Protein AF-A0AAE9JDV7-F1 (afdb_monomer_lite)

Radius of gyration: 31.56 Å; chains: 1; bounding box: 88×43×80 Å

Sequence (143 aa):
MEETERRDELYKFAANNYLFQLPNGQGNLDGALIGNATRFVNHSSENPNLSTTYRNMLNGNSHILFIAEMDMKAGTEVTIDYGYPKECEKVMFTYNHEKKAQKYIDEYDEECQEIEKEQRKKNRKRFAQRIKASPPRKTRRVC

InterPro domains:
  IPR001214 SET domain [PF00856] (4-83)
  IPR001214 SET domain [PS50280] (1-83)
  IPR045318 Histone-lysine N-methyltransferase EZH1/2-like [PTHR45747] (2-104)
  IPR046341 SET domain superfamily [G3DSA:2.170.270.10] (1-130)
  IPR046341 SET domain superfamily [SSF82199] (2-85)

Organism: Caenorhabditis briggsae (NCBI:txid6238)

pLDDT: mean 86.01, std 9.34, range [56.28, 97.38]

Foldseek 3Di:
DDVVVVLVVVCVPPLAFQWDDDPPRPHTDGPPPPDDPVSPAEADDPDAQWEWDWDQDPVRDIDIDTHGPDDDDPPDRHHYHPPDDPVVCCVNPVDPPVVVVVVVVVVVVVVVVVVVVVVVVVVVVVVVVVVVPDDPPPDPPDD

Secondary structure (DSSP, 8-state):
--HHHHHHHHHTTSS---EEEPGGG--EEE-SSS--GGGGPEE-SS--SEEEEEEE-TTS-EEEEEEESS---TTPPPEE-----HHHHIIIII--HHHHHHHHHHHHHHHHHHHHHHHHHHHHHHHHHHHHTSPP-------

Structure (mmCIF, N/CA/C/O backbone):
data_AF-A0AAE9JDV7-F1
#
_entry.id   AF-A0AAE9JDV7-F1
#
loop_
_atom_site.group_PDB
_atom_site.id
_atom_site.type_symbol
_atom_site.label_atom_id
_atom_site.label_alt_id
_atom_site.label_comp_id
_atom_site.label_asym_id
_atom_site.label_entity_id
_atom_site.label_seq_id
_atom_site.pdbx_PDB_ins_code
_atom_site.Cartn_x
_atom_site.Cartn_y
_atom_site.Cartn_z
_atom_site.occupancy
_atom_site.B_iso_or_equiv
_atom_site.auth_seq_id
_atom_site.auth_comp_id
_atom_site.auth_asym_id
_atom_site.auth_atom_id
_atom_site.pdbx_PDB_model_num
ATOM 1 N N . MET A 1 1 ? 8.298 23.365 -3.944 1.00 57.66 1 MET A N 1
ATOM 2 C CA . MET A 1 1 ? 7.701 22.091 -3.523 1.00 57.66 1 MET A CA 1
ATOM 3 C C . MET A 1 1 ? 7.501 21.277 -4.780 1.00 57.66 1 MET A C 1
ATOM 5 O O . MET A 1 1 ? 6.847 21.763 -5.700 1.00 57.66 1 MET A O 1
ATOM 9 N N . GLU A 1 2 ? 8.177 20.142 -4.868 1.00 86.88 2 GLU A N 1
ATOM 10 C CA . GLU A 1 2 ? 8.071 19.217 -5.997 1.00 86.88 2 GLU A CA 1
ATOM 11 C C . GLU A 1 2 ? 6.695 18.516 -5.956 1.00 86.88 2 GLU A C 1
ATOM 13 O O . GLU A 1 2 ? 6.150 18.302 -4.875 1.00 86.88 2 GLU A O 1
ATOM 18 N N . GLU A 1 3 ? 6.084 18.179 -7.102 1.00 89.31 3 GLU A N 1
ATOM 19 C CA . GLU A 1 3 ? 4.715 17.608 -7.138 1.00 89.31 3 GLU A CA 1
ATOM 20 C C . GLU A 1 3 ? 4.583 16.336 -6.285 1.00 89.31 3 GLU A C 1
ATOM 22 O O . GLU A 1 3 ? 3.562 16.144 -5.626 1.00 89.31 3 GLU A O 1
ATOM 27 N N . THR A 1 4 ? 5.628 15.504 -6.242 1.00 89.88 4 THR A N 1
ATOM 28 C CA . THR A 1 4 ? 5.682 14.310 -5.386 1.00 89.88 4 THR A CA 1
ATOM 29 C C . THR A 1 4 ? 5.506 14.665 -3.910 1.00 89.88 4 THR A C 1
ATOM 31 O O . THR A 1 4 ? 4.690 14.050 -3.233 1.00 89.88 4 THR A O 1
ATOM 34 N N . GLU A 1 5 ? 6.227 15.673 -3.411 1.00 90.38 5 GLU A N 1
ATOM 35 C CA . GLU A 1 5 ? 6.155 16.106 -2.008 1.00 90.38 5 GLU A CA 1
ATOM 36 C C . GLU A 1 5 ? 4.758 16.632 -1.677 1.00 90.38 5 GLU A C 1
ATOM 38 O O . GLU A 1 5 ? 4.176 16.283 -0.653 1.00 90.38 5 GLU A O 1
ATOM 43 N N . ARG A 1 6 ? 4.174 17.413 -2.594 1.00 91.19 6 ARG A N 1
ATOM 44 C CA . ARG A 1 6 ? 2.813 17.939 -2.444 1.00 91.19 6 ARG A CA 1
ATOM 45 C C . ARG A 1 6 ? 1.775 16.814 -2.355 1.00 91.19 6 ARG A C 1
ATOM 47 O O . ARG A 1 6 ? 0.804 16.921 -1.606 1.00 91.19 6 ARG A O 1
ATOM 54 N N . ARG A 1 7 ? 1.948 15.746 -3.142 1.00 89.94 7 ARG A N 1
ATOM 55 C CA . ARG A 1 7 ? 1.085 14.553 -3.115 1.00 89.94 7 ARG A CA 1
ATOM 56 C C . ARG A 1 7 ? 1.314 13.712 -1.865 1.00 89.94 7 ARG A C 1
ATOM 58 O O . ARG A 1 7 ? 0.340 13.260 -1.275 1.00 89.94 7 ARG A O 1
ATOM 65 N N . ASP A 1 8 ? 2.559 13.564 -1.428 1.00 88.00 8 ASP A N 1
ATOM 66 C CA . ASP A 1 8 ? 2.900 12.876 -0.182 1.00 88.00 8 ASP A CA 1
ATOM 67 C C . ASP A 1 8 ? 2.265 13.570 1.032 1.00 88.00 8 ASP A C 1
ATOM 69 O O . ASP A 1 8 ? 1.624 12.924 1.860 1.00 88.00 8 ASP A O 1
ATOM 73 N N . GLU A 1 9 ? 2.332 14.904 1.101 1.00 87.62 9 GLU A N 1
ATOM 74 C CA . GLU A 1 9 ? 1.656 15.687 2.141 1.00 87.62 9 GLU A CA 1
ATOM 75 C C . GLU A 1 9 ? 0.140 15.482 2.150 1.00 87.62 9 GLU A C 1
ATOM 77 O O . GLU A 1 9 ? -0.457 15.365 3.220 1.00 87.62 9 GLU A O 1
ATOM 82 N N . LEU A 1 10 ? -0.483 15.390 0.974 1.00 85.31 10 LEU A N 1
ATOM 83 C CA . LEU A 1 10 ? -1.906 15.084 0.862 1.00 85.31 10 LEU A CA 1
ATOM 84 C C . LEU A 1 10 ? -2.215 13.665 1.361 1.00 85.31 10 LEU A C 1
ATOM 86 O O . LEU A 1 10 ? -3.188 13.466 2.092 1.00 85.31 10 LEU A O 1
ATOM 90 N N . TYR A 1 11 ? -1.392 12.682 0.991 1.00 85.19 11 TYR A N 1
ATOM 91 C CA . TYR A 1 11 ? -1.623 11.281 1.340 1.00 85.19 11 TYR A CA 1
ATOM 92 C C . TYR A 1 11 ? -1.326 10.951 2.803 1.00 85.19 11 TYR A C 1
ATOM 94 O O . TYR A 1 11 ? -1.896 9.990 3.308 1.00 85.19 11 TYR A O 1
ATOM 102 N N . LYS A 1 12 ? -0.579 11.784 3.540 1.00 78.56 12 LYS A N 1
ATOM 103 C CA . LYS A 1 12 ? -0.465 11.668 5.012 1.00 78.56 12 LYS A CA 1
ATOM 104 C C . LYS A 1 12 ? -1.815 11.712 5.728 1.00 78.56 12 LYS A C 1
ATOM 106 O O . LYS A 1 12 ? -1.953 11.138 6.804 1.00 78.56 12 LYS A O 1
ATOM 111 N N . PHE A 1 13 ? -2.798 12.395 5.145 1.00 74.00 13 PHE A N 1
ATOM 112 C CA . PHE A 1 13 ? -4.153 12.505 5.690 1.00 74.00 13 PHE A CA 1
ATOM 113 C C . PHE A 1 13 ? -5.155 11.572 4.996 1.00 74.00 13 PHE A C 1
ATOM 115 O O . PHE A 1 13 ? -6.327 11.548 5.369 1.00 74.00 13 PHE A O 1
ATOM 122 N N . ALA A 1 14 ? -4.717 10.815 3.987 1.00 74.38 14 ALA A N 1
ATOM 123 C CA . ALA A 1 14 ? -5.550 9.877 3.251 1.00 74.38 14 ALA A CA 1
ATOM 124 C C . ALA A 1 14 ? -5.308 8.442 3.734 1.00 74.38 14 ALA A C 1
ATOM 126 O O . ALA A 1 14 ? -4.214 8.082 4.150 1.00 74.38 14 ALA A O 1
ATOM 127 N N . ALA A 1 15 ? -6.333 7.595 3.633 1.00 73.38 15 ALA A N 1
ATOM 128 C CA . ALA A 1 15 ? -6.215 6.185 4.008 1.00 73.38 15 ALA A CA 1
ATOM 129 C C . ALA A 1 15 ? -5.397 5.350 3.002 1.00 73.38 15 ALA A C 1
ATOM 131 O O . ALA A 1 15 ? -4.956 4.258 3.337 1.00 73.38 15 ALA A O 1
ATOM 132 N N . ASN A 1 16 ? -5.209 5.847 1.773 1.00 82.00 16 ASN A N 1
ATOM 133 C CA . ASN A 1 16 ? -4.550 5.127 0.686 1.00 82.00 16 ASN A CA 1
ATOM 134 C C . ASN A 1 16 ? -3.455 5.992 0.054 1.00 82.00 16 ASN A C 1
ATOM 136 O O . ASN A 1 16 ? -3.670 7.183 -0.179 1.00 82.00 16 ASN A O 1
ATOM 140 N N . ASN A 1 17 ? -2.330 5.367 -0.294 1.00 88.06 17 ASN A N 1
ATOM 141 C CA . ASN A 1 17 ? -1.231 5.982 -1.032 1.00 88.06 17 ASN A CA 1
ATOM 142 C C . ASN A 1 17 ? -0.952 5.164 -2.302 1.00 88.06 17 ASN A C 1
ATOM 144 O O . ASN A 1 17 ? -0.887 3.938 -2.248 1.00 88.06 17 ASN A O 1
ATOM 148 N N . TYR A 1 18 ? -0.816 5.849 -3.438 1.00 90.94 18 TYR A N 1
ATOM 149 C CA . TYR A 1 18 ? -0.580 5.241 -4.751 1.00 90.94 18 TYR A CA 1
ATOM 150 C C . TYR A 1 18 ? 0.688 5.778 -5.428 1.00 90.94 18 TYR A C 1
ATOM 152 O O . TYR A 1 18 ? 0.810 5.671 -6.650 1.00 90.94 18 TYR A O 1
ATOM 160 N N . LEU A 1 19 ? 1.603 6.375 -4.654 1.00 91.69 19 LEU A N 1
ATOM 161 C CA . LEU A 1 19 ? 2.910 6.816 -5.130 1.00 91.69 19 LEU A CA 1
ATOM 162 C C . LEU A 1 19 ? 3.878 5.635 -5.203 1.00 91.69 19 LEU A C 1
ATOM 164 O O . LEU A 1 19 ? 4.205 5.024 -4.189 1.00 91.69 19 LEU A O 1
ATOM 168 N N . PHE A 1 20 ? 4.374 5.360 -6.406 1.00 90.19 20 PHE A N 1
ATOM 169 C CA . PHE A 1 20 ? 5.424 4.381 -6.663 1.00 90.19 20 PHE A CA 1
ATOM 170 C C . PHE A 1 20 ? 6.650 5.070 -7.245 1.00 90.19 20 PHE A C 1
ATOM 172 O O . PHE A 1 20 ? 6.577 5.703 -8.300 1.00 90.19 20 PHE A O 1
ATOM 179 N N . GLN A 1 21 ? 7.789 4.921 -6.577 1.00 88.44 21 GLN A N 1
ATOM 180 C CA . GLN A 1 21 ? 9.038 5.508 -7.039 1.00 88.44 21 GLN A CA 1
ATOM 181 C C . GLN A 1 21 ? 9.601 4.730 -8.229 1.00 88.44 21 GLN A C 1
ATOM 183 O O . GLN A 1 21 ? 9.715 3.506 -8.194 1.00 88.44 21 GLN A O 1
ATOM 188 N N . LEU A 1 22 ? 9.972 5.448 -9.289 1.00 88.12 22 LEU A N 1
ATOM 189 C CA . LEU A 1 22 ? 10.695 4.869 -10.415 1.00 88.12 22 LEU A CA 1
ATOM 190 C C . LEU A 1 22 ? 12.204 4.851 -10.129 1.00 88.12 22 LEU A C 1
ATOM 192 O O . LEU A 1 22 ? 12.724 5.737 -9.443 1.00 88.12 22 LEU A O 1
ATOM 196 N N . PRO A 1 23 ? 12.940 3.868 -10.675 1.00 82.88 23 PRO A N 1
ATOM 197 C CA . PRO A 1 23 ? 14.375 3.767 -10.469 1.00 82.88 23 PRO A CA 1
ATOM 198 C C . PRO A 1 23 ? 15.109 4.959 -11.091 1.00 82.88 23 PRO A C 1
ATOM 200 O O . PRO A 1 23 ? 14.597 5.660 -11.965 1.00 82.88 23 PRO A O 1
ATOM 203 N N . ASN A 1 24 ? 16.354 5.163 -10.656 1.00 82.12 24 ASN A N 1
ATOM 204 C CA . ASN A 1 24 ? 17.289 6.126 -11.249 1.00 82.12 24 ASN A CA 1
ATOM 205 C C . ASN A 1 24 ? 16.786 7.583 -11.282 1.00 82.12 24 ASN A C 1
ATOM 207 O O . ASN A 1 24 ? 17.190 8.352 -12.151 1.00 82.12 24 ASN A O 1
ATOM 211 N N . GLY A 1 25 ? 15.900 7.969 -10.359 1.00 81.12 25 GLY A N 1
ATOM 212 C CA . GLY A 1 25 ? 15.412 9.347 -10.260 1.00 81.12 25 GLY A CA 1
ATOM 213 C C . GLY A 1 25 ? 14.489 9.773 -11.406 1.00 81.12 25 GLY A C 1
ATOM 214 O O . GLY A 1 25 ? 14.339 10.964 -11.651 1.00 81.12 25 GLY A O 1
ATOM 215 N N . GLN A 1 26 ? 13.850 8.827 -12.103 1.00 84.25 26 GLN A N 1
ATOM 216 C CA . GLN A 1 26 ? 12.914 9.122 -13.201 1.00 84.25 26 GLN A CA 1
ATOM 217 C C . GLN A 1 26 ? 11.553 9.671 -12.730 1.00 84.25 26 GLN A C 1
ATOM 219 O O . GLN A 1 26 ? 10.658 9.887 -13.546 1.00 84.25 26 GLN A O 1
ATOM 224 N N . GLY A 1 27 ? 11.398 9.905 -11.427 1.00 87.94 27 GLY A N 1
ATOM 225 C CA . GLY A 1 27 ? 10.195 10.445 -10.806 1.00 87.94 27 GLY A CA 1
ATOM 226 C C . GLY A 1 27 ? 9.358 9.375 -10.113 1.00 87.94 27 GLY A C 1
ATOM 227 O O . GLY A 1 27 ? 9.864 8.329 -9.706 1.00 87.94 27 GLY A O 1
ATOM 228 N N . ASN A 1 28 ? 8.067 9.659 -9.962 1.00 90.44 28 ASN A N 1
ATOM 229 C CA . ASN A 1 28 ? 7.116 8.801 -9.265 1.00 90.44 28 ASN A CA 1
ATOM 230 C C . ASN A 1 28 ? 5.858 8.619 -10.12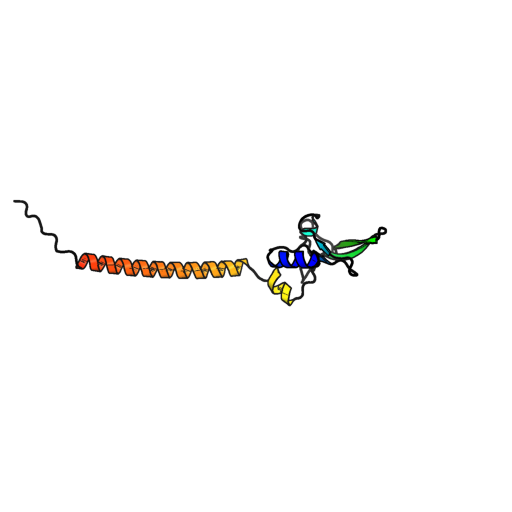0 1.00 90.44 28 ASN A C 1
ATOM 232 O O . ASN A 1 28 ? 5.405 9.555 -10.781 1.00 90.44 28 ASN A O 1
ATOM 236 N N . LEU A 1 29 ? 5.289 7.419 -10.097 1.00 91.12 29 LEU A N 1
ATOM 237 C CA . LEU A 1 29 ? 3.968 7.131 -10.641 1.00 91.12 29 LEU A CA 1
ATOM 238 C C . LEU A 1 29 ? 2.920 7.365 -9.555 1.00 91.12 29 LEU A C 1
ATOM 240 O O . LEU A 1 29 ? 3.067 6.848 -8.455 1.00 91.12 29 LEU A O 1
ATOM 244 N N . ASP A 1 30 ? 1.860 8.106 -9.873 1.00 92.69 30 ASP A N 1
ATOM 245 C CA . ASP A 1 30 ? 0.709 8.309 -8.988 1.00 92.69 30 ASP A CA 1
ATOM 246 C C . ASP A 1 30 ? -0.547 7.685 -9.614 1.00 92.69 30 ASP A C 1
ATOM 248 O O . ASP A 1 30 ? -1.099 8.205 -10.586 1.00 92.69 30 ASP A O 1
ATOM 252 N N . GLY A 1 31 ? -0.997 6.562 -9.049 1.00 92.25 31 GLY A N 1
ATOM 253 C CA . GLY A 1 31 ? -2.186 5.827 -9.495 1.00 92.25 31 GLY A CA 1
ATOM 254 C C . GLY A 1 31 ? -3.510 6.273 -8.859 1.00 92.25 31 GLY A C 1
ATOM 255 O O . GLY A 1 31 ? -4.519 5.567 -8.991 1.00 92.25 31 GLY A O 1
ATOM 256 N N . ALA A 1 32 ? -3.535 7.389 -8.119 1.00 90.25 32 ALA A N 1
ATOM 257 C CA . ALA A 1 32 ? -4.712 7.792 -7.349 1.00 90.25 32 ALA A CA 1
ATOM 258 C C . ALA A 1 32 ? -5.892 8.228 -8.227 1.00 90.25 32 ALA A C 1
ATOM 260 O O . ALA A 1 32 ? -7.025 7.835 -7.953 1.00 90.25 32 ALA A O 1
ATOM 261 N N . LEU A 1 33 ? -5.628 9.028 -9.268 1.00 89.19 33 LEU A N 1
ATOM 262 C CA . LEU A 1 33 ? -6.660 9.578 -10.161 1.00 89.19 33 LEU A CA 1
ATOM 263 C C . LEU A 1 33 ? -6.813 8.774 -11.454 1.00 89.19 33 LEU A C 1
ATOM 265 O O . LEU A 1 33 ? -7.930 8.555 -11.915 1.00 89.19 33 LEU A O 1
ATOM 269 N N . ILE A 1 34 ? -5.693 8.363 -12.051 1.00 90.62 34 ILE A N 1
ATOM 270 C CA . ILE A 1 34 ? -5.648 7.638 -13.321 1.00 90.62 34 ILE A CA 1
ATOM 271 C C . ILE A 1 34 ? -4.703 6.457 -13.137 1.00 90.62 34 ILE A C 1
ATOM 273 O O . ILE A 1 34 ? -3.569 6.625 -12.703 1.00 90.62 34 ILE A O 1
ATOM 277 N N . GLY A 1 35 ? -5.169 5.257 -13.468 1.00 90.44 35 GLY A N 1
ATOM 278 C CA . GLY A 1 35 ? -4.393 4.037 -13.299 1.00 90.44 35 GLY A CA 1
ATOM 279 C C . GLY A 1 35 ? -5.111 2.823 -13.870 1.00 90.44 35 GLY A C 1
ATOM 280 O O . GLY A 1 35 ? -6.114 2.940 -14.571 1.00 90.44 35 GLY A O 1
ATOM 281 N N . ASN A 1 36 ? -4.588 1.644 -13.558 1.00 92.62 36 ASN A N 1
ATOM 282 C CA . ASN A 1 36 ? -5.174 0.364 -13.939 1.00 92.62 36 ASN A CA 1
ATOM 283 C C . ASN A 1 36 ? -5.467 -0.477 -12.681 1.00 92.62 36 ASN A C 1
ATOM 285 O O . ASN A 1 36 ? -5.308 -0.008 -11.554 1.00 92.62 36 ASN A O 1
ATOM 289 N N . ALA A 1 37 ? -5.874 -1.734 -12.871 1.00 93.88 37 ALA A N 1
ATOM 290 C CA . ALA A 1 37 ? -6.207 -2.641 -11.772 1.00 93.88 37 ALA A CA 1
ATOM 291 C C . ALA A 1 37 ? -5.042 -2.918 -10.801 1.00 93.88 37 ALA A C 1
ATOM 293 O O . ALA A 1 37 ? -5.285 -3.320 -9.668 1.00 93.88 37 ALA A O 1
ATOM 294 N N . THR A 1 38 ? -3.790 -2.665 -11.196 1.00 93.38 38 THR A N 1
ATOM 295 C CA . THR A 1 38 ? -2.619 -2.920 -10.340 1.00 93.38 38 THR A CA 1
ATOM 296 C C . THR A 1 38 ? -2.594 -2.051 -9.082 1.00 93.38 38 THR A C 1
ATOM 298 O O . THR A 1 38 ? -1.995 -2.450 -8.092 1.00 93.38 38 THR A O 1
ATOM 301 N N . ARG A 1 39 ? -3.328 -0.927 -9.057 1.00 92.88 39 ARG A N 1
ATOM 302 C CA . ARG A 1 39 ? -3.490 -0.088 -7.855 1.00 92.88 39 ARG A CA 1
ATOM 303 C C . ARG A 1 39 ? -4.175 -0.804 -6.684 1.00 92.88 39 ARG A C 1
ATOM 305 O O . ARG A 1 39 ? -4.198 -0.267 -5.588 1.00 92.88 39 ARG A O 1
ATOM 312 N N . PHE A 1 40 ? -4.803 -1.953 -6.926 1.00 92.75 40 PHE A N 1
ATOM 313 C CA . PHE A 1 40 ? -5.493 -2.737 -5.900 1.00 92.75 40 PHE A CA 1
ATOM 314 C C . PHE A 1 40 ? -4.652 -3.899 -5.357 1.00 92.75 40 PHE A C 1
ATOM 316 O O . PHE A 1 40 ? -5.142 -4.638 -4.511 1.00 92.75 40 PHE A O 1
ATOM 323 N N . VAL A 1 41 ? -3.424 -4.095 -5.850 1.00 94.50 41 VAL A N 1
ATOM 324 C CA . VAL A 1 41 ? -2.515 -5.112 -5.303 1.00 94.50 41 VAL A CA 1
ATOM 325 C C . VAL A 1 41 ? -2.041 -4.634 -3.941 1.00 94.50 41 VAL A C 1
ATOM 327 O O . VAL A 1 41 ? -1.469 -3.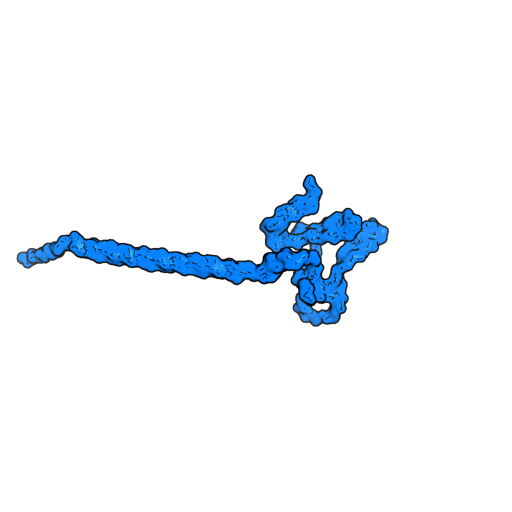554 -3.863 1.00 94.50 41 VAL A O 1
ATOM 330 N N . ASN A 1 42 ? -2.280 -5.427 -2.899 1.00 92.81 42 ASN A N 1
ATOM 331 C CA . ASN A 1 42 ? -2.007 -5.049 -1.516 1.00 92.81 42 ASN A CA 1
ATOM 332 C C . ASN A 1 42 ? -0.586 -5.408 -1.060 1.00 92.81 42 ASN A C 1
ATOM 334 O O . ASN A 1 42 ? 0.133 -6.187 -1.694 1.00 92.81 42 ASN A O 1
ATOM 338 N N . HIS A 1 43 ? -0.213 -4.848 0.091 1.00 91.44 43 HIS A N 1
ATOM 339 C CA . HIS A 1 43 ? 1.041 -5.134 0.771 1.00 9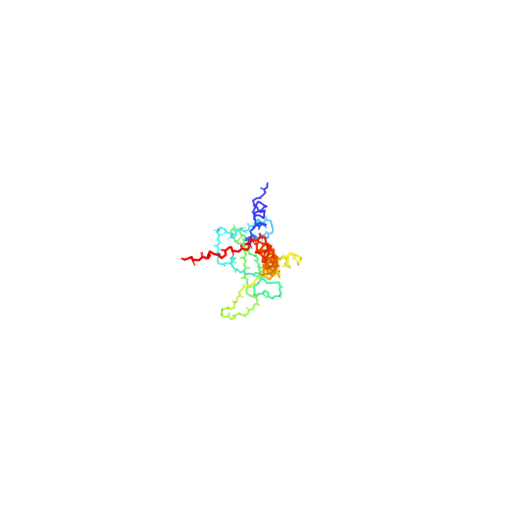1.44 43 HIS A CA 1
ATOM 340 C C . HIS A 1 43 ? 1.033 -6.503 1.463 1.00 91.44 43 HIS A C 1
ATOM 342 O O . HIS A 1 43 ? 0.087 -6.840 2.173 1.00 91.44 43 HIS A O 1
ATOM 348 N N . SER A 1 44 ? 2.139 -7.234 1.350 1.00 91.44 44 SER A N 1
ATOM 349 C CA . SER A 1 44 ? 2.514 -8.307 2.271 1.00 91.44 44 SER A CA 1
ATOM 350 C C . SER A 1 44 ? 4.031 -8.314 2.456 1.00 91.44 44 SER A C 1
ATOM 352 O O . SER A 1 44 ? 4.760 -8.498 1.485 1.00 91.44 44 SER A O 1
ATOM 354 N N . SER A 1 45 ? 4.506 -8.163 3.692 1.00 88.25 45 SER A N 1
ATOM 355 C CA . SER A 1 45 ? 5.934 -8.212 4.042 1.00 88.25 45 SER A CA 1
ATOM 356 C C . SER A 1 45 ? 6.454 -9.627 4.298 1.00 88.25 45 SER A C 1
ATOM 358 O O . SER A 1 45 ? 7.620 -9.912 4.041 1.00 88.25 45 SER A O 1
ATOM 360 N N . GLU A 1 46 ? 5.608 -10.523 4.816 1.00 87.81 46 GLU A N 1
ATOM 361 C CA . GLU A 1 46 ? 6.032 -11.875 5.195 1.00 87.81 46 GLU A CA 1
ATOM 362 C C . GLU A 1 46 ? 6.098 -12.811 3.988 1.00 87.81 46 GLU A C 1
ATOM 364 O O . GLU A 1 46 ? 7.098 -13.497 3.801 1.00 87.81 46 GLU A O 1
ATOM 369 N N . ASN A 1 47 ? 5.032 -12.848 3.180 1.00 90.19 47 ASN A N 1
ATOM 370 C CA . ASN A 1 47 ? 4.899 -13.783 2.059 1.00 90.19 47 ASN A CA 1
ATOM 371 C C . ASN A 1 47 ? 4.234 -13.121 0.832 1.00 90.19 47 ASN A C 1
ATOM 373 O O . ASN A 1 47 ? 3.099 -13.473 0.492 1.00 90.19 47 ASN A O 1
ATOM 377 N N . PRO A 1 48 ? 4.876 -12.131 0.183 1.00 95.31 48 PRO A N 1
ATOM 378 C CA . PRO A 1 48 ? 4.393 -11.622 -1.099 1.00 95.31 48 PRO A CA 1
ATOM 379 C C . PRO A 1 48 ? 4.451 -12.726 -2.166 1.00 95.31 48 PRO A C 1
ATOM 381 O O . PRO A 1 48 ? 5.392 -13.515 -2.198 1.00 95.31 48 PRO A O 1
ATOM 384 N N . ASN A 1 49 ? 3.446 -12.794 -3.042 1.00 96.19 49 ASN A N 1
ATOM 385 C CA . ASN A 1 49 ? 3.419 -13.772 -4.142 1.00 96.19 49 ASN A CA 1
ATOM 386 C C . ASN A 1 49 ? 3.837 -13.184 -5.497 1.00 96.19 49 ASN A C 1
ATOM 388 O O . ASN A 1 49 ? 4.116 -13.936 -6.439 1.00 96.19 49 ASN A O 1
ATOM 392 N N . LEU A 1 50 ? 3.923 -11.855 -5.585 1.00 97.38 50 LEU A N 1
ATOM 393 C CA . LEU A 1 50 ? 4.498 -11.138 -6.711 1.00 97.38 50 LEU A CA 1
ATOM 394 C C . LEU A 1 50 ? 5.761 -10.382 -6.274 1.00 97.38 50 LEU A C 1
ATOM 396 O O . LEU A 1 50 ? 5.788 -9.775 -5.202 1.00 97.38 50 LEU A O 1
ATOM 400 N N . SER A 1 51 ? 6.768 -10.323 -7.145 1.00 95.00 51 SER A N 1
ATOM 401 C CA . SER A 1 51 ? 7.879 -9.378 -7.026 1.00 95.00 51 SER A CA 1
ATOM 402 C C . SER A 1 51 ? 7.736 -8.190 -7.960 1.00 95.00 51 SER A C 1
ATOM 404 O O . SER A 1 51 ? 7.201 -8.281 -9.068 1.00 95.00 51 SER A O 1
ATOM 406 N N . THR A 1 52 ? 8.251 -7.054 -7.497 1.00 93.75 52 THR A N 1
ATOM 407 C CA . THR A 1 52 ? 8.280 -5.803 -8.250 1.00 93.75 52 THR A CA 1
ATOM 408 C C . THR A 1 52 ? 9.628 -5.651 -8.941 1.00 93.75 52 THR A C 1
ATOM 410 O O . THR A 1 52 ? 10.677 -5.662 -8.300 1.00 93.75 52 THR A O 1
ATOM 413 N N . THR A 1 53 ? 9.610 -5.466 -10.257 1.00 91.62 53 THR A N 1
ATOM 414 C CA . THR A 1 53 ? 10.803 -5.156 -11.049 1.00 91.62 53 THR A CA 1
ATOM 415 C C . THR A 1 53 ? 10.546 -3.989 -11.994 1.00 91.62 53 THR A C 1
ATOM 417 O O . THR A 1 53 ? 9.409 -3.554 -12.183 1.00 91.62 53 THR A O 1
ATOM 420 N N . TYR A 1 54 ? 11.611 -3.484 -12.608 1.00 90.88 54 TYR A N 1
ATOM 421 C CA . TYR A 1 54 ? 11.556 -2.348 -13.515 1.00 90.88 54 TYR A CA 1
ATOM 422 C C . TYR A 1 54 ? 12.135 -2.718 -14.870 1.00 90.88 54 TYR A C 1
ATOM 424 O O . TYR A 1 54 ? 13.158 -3.397 -14.967 1.00 90.88 54 TYR A O 1
ATOM 432 N N . ARG A 1 55 ? 11.498 -2.232 -15.933 1.00 89.75 55 ARG A N 1
ATOM 433 C CA . ARG A 1 55 ? 11.988 -2.409 -17.297 1.00 89.75 55 ARG A CA 1
ATOM 434 C C . ARG A 1 55 ? 12.016 -1.083 -18.028 1.00 89.75 55 ARG A C 1
ATOM 436 O O . ARG A 1 55 ? 10.987 -0.425 -18.171 1.00 89.75 55 ARG A O 1
ATOM 443 N N . ASN A 1 56 ? 13.187 -0.753 -18.556 1.00 88.19 56 ASN A N 1
ATOM 444 C CA . ASN A 1 56 ? 13.342 0.355 -19.485 1.00 88.19 56 ASN A CA 1
ATOM 445 C C . ASN A 1 56 ? 12.803 -0.076 -20.849 1.00 88.19 56 ASN A C 1
ATOM 447 O O . ASN A 1 56 ? 13.206 -1.102 -21.407 1.00 88.19 56 ASN A O 1
ATOM 451 N N . MET A 1 57 ? 11.878 0.706 -21.379 1.00 85.12 57 MET A N 1
ATOM 452 C CA . MET A 1 57 ? 11.323 0.524 -22.710 1.00 85.12 57 MET A CA 1
ATOM 453 C C . MET A 1 57 ? 12.212 1.219 -23.746 1.00 85.12 57 MET A C 1
ATOM 455 O O . MET A 1 57 ? 12.955 2.150 -23.437 1.00 85.12 57 MET A O 1
ATOM 459 N N . LEU A 1 58 ? 12.119 0.791 -25.008 1.00 85.12 58 LEU A N 1
ATOM 460 C CA . LEU A 1 58 ? 12.926 1.347 -26.107 1.00 85.12 58 LEU A CA 1
ATOM 461 C C . LEU A 1 58 ? 12.664 2.840 -26.366 1.00 85.12 58 LEU A C 1
ATOM 463 O O . LEU A 1 58 ? 13.500 3.517 -26.952 1.00 85.12 58 LEU A O 1
ATOM 467 N N . ASN A 1 59 ? 11.519 3.358 -25.919 1.00 85.25 59 ASN A N 1
ATOM 468 C CA . ASN A 1 59 ? 11.165 4.775 -25.994 1.00 85.25 59 ASN A CA 1
ATOM 469 C C . ASN A 1 59 ? 11.756 5.620 -24.845 1.00 85.25 59 ASN A C 1
ATOM 471 O O . ASN A 1 59 ? 11.458 6.807 -24.769 1.00 85.25 59 ASN A O 1
ATOM 475 N N . GLY A 1 60 ? 12.554 5.026 -23.951 1.00 82.69 60 GLY A N 1
ATOM 476 C CA . GLY A 1 60 ? 13.176 5.708 -22.812 1.00 82.69 60 GLY A CA 1
ATOM 477 C C . GLY A 1 60 ? 12.326 5.752 -21.538 1.00 82.69 60 GLY A C 1
ATOM 478 O O . GLY A 1 60 ? 12.823 6.200 -20.506 1.00 82.69 60 GLY A O 1
ATOM 479 N N . ASN A 1 61 ? 11.084 5.259 -21.570 1.00 83.25 61 ASN A N 1
ATOM 480 C CA . ASN A 1 61 ? 10.221 5.220 -20.388 1.00 83.25 61 ASN A CA 1
ATOM 481 C C . ASN A 1 61 ? 10.471 3.965 -19.551 1.00 83.25 61 ASN A C 1
ATOM 483 O O . ASN A 1 61 ? 10.639 2.870 -20.089 1.00 83.25 61 ASN A O 1
ATOM 487 N N . SER A 1 62 ? 10.412 4.108 -18.231 1.00 88.00 62 SER A N 1
ATOM 488 C CA . SER A 1 62 ? 10.515 2.980 -17.304 1.00 88.00 62 SER A CA 1
ATOM 489 C C . SER A 1 62 ? 9.143 2.514 -16.866 1.00 88.00 62 SER A C 1
ATOM 491 O O . SER A 1 62 ? 8.277 3.313 -16.518 1.00 88.00 62 SER A O 1
ATOM 493 N N . HIS A 1 63 ? 8.946 1.204 -16.905 1.00 88.69 63 HIS A N 1
ATOM 494 C CA . HIS A 1 63 ? 7.717 0.551 -16.487 1.00 88.69 63 HIS A CA 1
ATOM 495 C C . HIS A 1 63 ? 7.979 -0.278 -15.236 1.00 88.69 63 HIS A C 1
ATOM 497 O O . HIS A 1 63 ? 9.046 -0.879 -15.100 1.00 88.69 63 HIS A O 1
ATOM 503 N N . ILE A 1 64 ? 6.979 -0.333 -14.360 1.00 91.88 64 ILE A N 1
ATOM 504 C CA . ILE A 1 64 ? 6.942 -1.238 -13.212 1.00 91.88 64 ILE A CA 1
ATOM 505 C C . ILE A 1 64 ? 6.232 -2.518 -13.644 1.00 91.88 64 ILE A C 1
ATOM 507 O O . ILE A 1 64 ? 5.196 -2.463 -14.311 1.00 91.88 64 ILE A O 1
ATOM 511 N N . LEU A 1 65 ? 6.803 -3.664 -13.292 1.00 93.19 65 LEU A N 1
ATOM 512 C CA . LEU A 1 65 ? 6.235 -4.976 -13.556 1.00 93.19 65 LEU A CA 1
ATOM 513 C C . LEU A 1 65 ? 6.060 -5.715 -12.237 1.00 93.19 65 LEU A C 1
ATOM 515 O O . LEU A 1 65 ? 6.990 -5.770 -11.436 1.00 93.19 65 LEU A O 1
ATOM 519 N N . PHE A 1 66 ? 4.891 -6.327 -12.064 1.00 95.44 66 PHE A N 1
ATOM 520 C CA . PHE A 1 66 ? 4.657 -7.318 -11.023 1.00 95.44 66 PHE A CA 1
ATOM 521 C C . PHE A 1 66 ? 4.745 -8.706 -11.649 1.00 95.44 66 PHE A C 1
ATOM 523 O O . PHE A 1 66 ? 4.043 -8.997 -12.622 1.00 95.44 66 PHE A O 1
ATOM 530 N N . ILE A 1 67 ? 5.644 -9.537 -11.133 1.00 96.06 67 ILE A N 1
ATOM 531 C CA . ILE A 1 67 ? 5.950 -10.863 -11.668 1.00 96.06 67 ILE A CA 1
ATOM 532 C C . ILE A 1 67 ? 5.617 -11.894 -10.600 1.00 96.06 67 ILE A C 1
ATOM 534 O O . ILE A 1 67 ? 6.046 -11.754 -9.463 1.00 96.06 67 ILE A O 1
ATOM 538 N N . ALA A 1 68 ? 4.857 -12.927 -10.961 1.00 96.75 68 ALA A N 1
ATOM 539 C CA . ALA A 1 68 ? 4.568 -14.020 -10.042 1.00 96.75 68 ALA A CA 1
ATOM 540 C C . ALA A 1 68 ? 5.840 -14.820 -9.746 1.00 96.75 68 ALA A C 1
ATOM 542 O O . ALA A 1 68 ? 6.524 -15.259 -10.671 1.00 96.75 68 ALA A O 1
ATOM 543 N N . GLU A 1 69 ? 6.130 -15.026 -8.464 1.00 93.19 69 GLU A N 1
ATOM 544 C CA . GLU A 1 69 ? 7.282 -15.828 -8.027 1.00 93.19 69 GLU A CA 1
ATOM 545 C C . GLU A 1 69 ? 6.927 -17.302 -7.821 1.00 93.19 69 GLU A C 1
ATOM 547 O O . GLU A 1 69 ? 7.801 -18.151 -7.648 1.00 93.19 69 GLU A O 1
ATOM 552 N N . MET A 1 70 ? 5.633 -17.615 -7.845 1.00 93.00 70 MET A N 1
ATOM 553 C CA . MET A 1 70 ? 5.108 -18.945 -7.591 1.00 93.00 70 MET A CA 1
ATOM 554 C C . MET A 1 70 ? 3.826 -19.209 -8.378 1.00 93.00 70 MET A C 1
ATOM 556 O O . MET A 1 70 ? 3.113 -18.285 -8.776 1.00 93.00 70 MET A O 1
ATOM 560 N N . ASP A 1 71 ? 3.504 -20.489 -8.547 1.00 96.38 71 ASP A N 1
ATOM 561 C CA . ASP A 1 71 ? 2.211 -20.905 -9.077 1.00 96.38 71 ASP A CA 1
ATOM 562 C C . ASP A 1 71 ? 1.090 -20.538 -8.094 1.00 96.38 71 ASP A C 1
ATOM 564 O O . ASP A 1 71 ? 1.160 -20.830 -6.897 1.00 96.38 71 ASP A O 1
ATOM 568 N N . MET A 1 72 ? 0.022 -19.928 -8.609 1.00 95.31 72 MET A N 1
ATOM 569 C CA . MET A 1 72 ? -1.113 -19.464 -7.810 1.00 95.31 72 MET A CA 1
ATOM 570 C C . MET A 1 72 ? -2.410 -20.138 -8.247 1.00 95.31 72 MET A C 1
ATOM 572 O O . MET A 1 72 ? -2.664 -20.349 -9.434 1.00 95.31 72 MET A O 1
ATOM 576 N N . LYS A 1 73 ? -3.268 -20.454 -7.274 1.00 97.06 73 LYS A N 1
ATOM 577 C CA . LYS A 1 73 ? -4.617 -20.954 -7.553 1.00 97.06 73 LYS A CA 1
ATOM 578 C C . LYS A 1 73 ? -5.523 -19.793 -7.964 1.00 97.06 73 LYS A C 1
ATOM 580 O O . LYS A 1 73 ? -5.360 -18.663 -7.513 1.00 97.06 73 LYS A O 1
ATOM 585 N N . ALA A 1 74 ? -6.521 -20.080 -8.796 1.00 97.12 74 ALA A N 1
ATOM 586 C CA . ALA A 1 74 ? -7.543 -19.094 -9.127 1.00 97.12 74 ALA A CA 1
ATOM 587 C C . ALA A 1 74 ? -8.253 -18.601 -7.853 1.00 97.12 74 ALA A C 1
ATOM 589 O O . ALA A 1 74 ? -8.634 -19.402 -6.999 1.00 97.12 74 ALA A O 1
ATOM 590 N N . GLY A 1 75 ? -8.425 -17.283 -7.744 1.00 95.50 75 GLY A N 1
ATOM 591 C CA . GLY A 1 75 ? -9.018 -16.633 -6.573 1.00 95.50 75 GLY A CA 1
ATOM 592 C C . GLY A 1 75 ? -8.044 -16.345 -5.427 1.00 95.50 75 GLY A C 1
ATOM 593 O O . GLY A 1 75 ? -8.458 -15.730 -4.450 1.00 95.50 75 GLY A O 1
ATOM 594 N N . THR A 1 76 ? -6.769 -16.742 -5.526 1.00 94.44 76 THR A N 1
ATOM 595 C CA . THR A 1 76 ? -5.734 -16.292 -4.584 1.00 94.44 76 THR A CA 1
ATOM 596 C C . THR A 1 76 ? -5.503 -14.786 -4.746 1.00 94.44 76 THR A C 1
ATOM 598 O O . THR A 1 76 ? -5.324 -14.303 -5.864 1.00 94.44 76 THR A O 1
ATOM 601 N N . GLU A 1 77 ? -5.523 -14.045 -3.634 1.00 94.69 77 GLU A N 1
ATOM 602 C CA . GLU A 1 77 ? -5.167 -12.623 -3.620 1.00 94.69 77 GLU A CA 1
ATOM 603 C C . GLU A 1 77 ? -3.702 -12.448 -4.019 1.00 94.69 77 GLU A C 1
ATOM 605 O O . GLU A 1 77 ? -2.831 -13.170 -3.535 1.00 94.69 77 GLU A O 1
ATOM 610 N N . VAL A 1 78 ? -3.433 -11.476 -4.886 1.00 95.88 78 VAL A N 1
ATOM 611 C CA . VAL A 1 78 ? -2.072 -11.110 -5.272 1.00 95.88 78 VAL A CA 1
ATOM 612 C C . VAL A 1 78 ? -1.535 -10.001 -4.374 1.00 95.88 78 VAL A C 1
ATOM 614 O O . VAL A 1 78 ? -2.232 -9.017 -4.119 1.00 95.88 78 VAL A O 1
ATOM 617 N N . THR A 1 79 ? -0.295 -10.145 -3.915 1.00 96.38 79 THR A N 1
ATOM 618 C CA . THR A 1 79 ? 0.346 -9.211 -2.983 1.00 96.38 79 THR A CA 1
ATOM 619 C C . THR A 1 79 ? 1.803 -8.962 -3.360 1.00 96.38 79 THR A C 1
ATOM 621 O O . THR A 1 79 ? 2.482 -9.843 -3.891 1.00 96.38 79 THR A O 1
ATOM 624 N N . ILE A 1 80 ? 2.280 -7.752 -3.069 1.00 95.31 80 ILE A N 1
ATOM 625 C CA . ILE A 1 80 ? 3.678 -7.335 -3.238 1.00 95.31 80 ILE A CA 1
ATOM 626 C C . ILE A 1 80 ? 4.233 -6.804 -1.916 1.00 95.31 80 ILE A C 1
ATOM 628 O O . ILE A 1 80 ? 3.488 -6.336 -1.053 1.00 95.31 80 ILE A O 1
ATOM 632 N N . ASP A 1 81 ? 5.553 -6.804 -1.773 1.00 92.88 81 ASP A N 1
ATOM 633 C CA . ASP A 1 81 ? 6.193 -5.992 -0.742 1.00 92.88 81 ASP A CA 1
ATOM 634 C C . ASP A 1 81 ? 6.233 -4.525 -1.206 1.00 92.88 81 ASP A C 1
ATOM 636 O O . ASP A 1 81 ? 6.702 -4.215 -2.303 1.00 92.88 81 ASP A O 1
ATOM 640 N N . TYR A 1 82 ? 5.713 -3.617 -0.378 1.00 91.06 82 TYR A N 1
ATOM 641 C CA . TYR A 1 82 ? 5.721 -2.177 -0.654 1.00 91.06 82 TYR A CA 1
ATOM 642 C C . TYR A 1 82 ? 7.068 -1.536 -0.296 1.00 91.06 82 TYR A C 1
ATOM 644 O O . TYR A 1 82 ? 7.317 -0.395 -0.677 1.00 91.06 82 TYR A O 1
ATOM 652 N N . GLY A 1 83 ? 7.937 -2.242 0.436 1.00 88.88 83 GLY A N 1
ATOM 653 C CA . GLY A 1 83 ? 9.255 -1.748 0.827 1.00 88.88 83 GLY A CA 1
ATOM 654 C C . GLY A 1 83 ? 9.213 -0.669 1.911 1.00 88.88 83 GLY A C 1
ATOM 655 O O . GLY A 1 83 ? 10.158 0.110 2.039 1.00 88.88 83 GLY A O 1
ATOM 656 N N . TYR A 1 84 ? 8.128 -0.594 2.690 1.00 86.81 84 TYR A N 1
ATOM 657 C CA . TYR A 1 84 ? 8.071 0.309 3.836 1.00 86.81 84 TYR A CA 1
ATOM 658 C C . TYR A 1 84 ? 9.085 -0.109 4.913 1.00 86.81 84 TYR A C 1
ATOM 660 O O . TYR A 1 84 ? 9.283 -1.302 5.148 1.00 86.81 84 TYR A O 1
ATOM 668 N N . PRO A 1 85 ? 9.700 0.850 5.631 1.00 86.50 85 PRO A N 1
ATOM 669 C CA . PRO A 1 85 ? 10.467 0.533 6.829 1.00 86.50 85 PRO A CA 1
ATOM 670 C C . PRO A 1 85 ? 9.603 -0.234 7.837 1.00 86.50 85 PRO A C 1
ATOM 672 O O . PRO A 1 85 ? 8.423 0.086 8.021 1.00 86.50 85 PRO A O 1
ATOM 675 N N . LYS A 1 86 ? 10.191 -1.213 8.533 1.00 82.94 86 LYS A N 1
ATOM 676 C CA . LYS A 1 86 ? 9.474 -2.083 9.487 1.00 82.94 86 LYS A CA 1
ATOM 677 C C . LYS A 1 86 ? 8.764 -1.296 10.593 1.00 82.94 86 LYS A C 1
ATOM 679 O O . LYS A 1 86 ? 7.755 -1.740 11.140 1.00 82.94 86 LYS A O 1
ATOM 684 N N . GLU A 1 87 ? 9.289 -0.126 10.945 1.00 82.56 87 GLU A N 1
ATOM 685 C CA . GLU A 1 87 ? 8.698 0.792 11.917 1.00 82.56 87 GLU A CA 1
ATOM 686 C C . GLU A 1 87 ? 7.366 1.364 11.411 1.00 82.56 87 GLU A C 1
ATOM 688 O O . GLU A 1 87 ? 6.400 1.447 12.172 1.00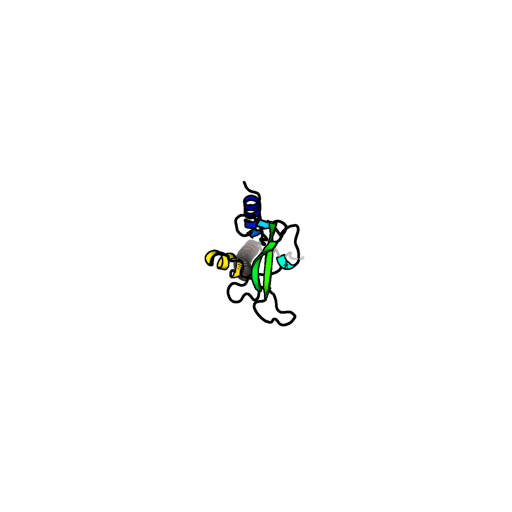 82.56 87 GLU A O 1
ATOM 693 N N . CYS A 1 88 ? 7.302 1.722 10.126 1.00 79.88 88 CYS A N 1
ATOM 694 C CA . CYS A 1 88 ? 6.105 2.246 9.470 1.00 79.88 88 CYS A CA 1
ATOM 695 C C . CYS A 1 88 ? 5.078 1.142 9.219 1.00 79.88 88 CYS A C 1
ATOM 697 O O . CYS A 1 88 ? 3.881 1.355 9.404 1.00 79.88 88 CYS A O 1
ATOM 699 N N . GLU A 1 89 ? 5.544 -0.050 8.850 1.00 78.44 89 GLU A N 1
ATOM 700 C CA . GLU A 1 89 ? 4.694 -1.193 8.530 1.00 78.44 89 GLU A CA 1
ATOM 701 C C . GLU A 1 89 ? 3.757 -1.562 9.689 1.00 78.44 89 GLU A C 1
ATOM 703 O O . GLU A 1 89 ? 2.557 -1.788 9.501 1.00 78.44 89 GLU A O 1
ATOM 708 N N . LYS A 1 90 ? 4.282 -1.523 10.921 1.00 73.56 90 LYS A N 1
ATOM 709 C CA . LYS A 1 90 ? 3.483 -1.811 12.113 1.00 73.56 90 LYS A CA 1
ATOM 710 C C . LYS A 1 90 ? 2.308 -0.858 12.278 1.00 73.56 90 LYS A C 1
ATOM 712 O O . LYS A 1 90 ? 1.225 -1.293 12.659 1.00 73.56 90 LYS A O 1
ATOM 717 N N . VAL A 1 91 ? 2.538 0.425 12.015 1.00 76.88 91 VAL A N 1
ATOM 718 C CA . VAL A 1 91 ? 1.538 1.486 12.166 1.00 76.88 91 VAL A CA 1
ATOM 719 C C . VAL A 1 91 ? 0.502 1.423 11.048 1.00 76.88 91 VAL A C 1
ATOM 721 O O . VAL A 1 91 ? -0.670 1.646 11.318 1.00 76.88 91 VAL A O 1
ATOM 724 N N . MET A 1 92 ? 0.925 1.107 9.823 1.00 74.94 92 MET A N 1
ATOM 725 C CA . MET A 1 92 ? 0.062 1.185 8.642 1.00 74.94 92 MET A CA 1
ATOM 726 C C . MET A 1 92 ? -0.737 -0.094 8.378 1.00 74.94 92 MET A C 1
ATOM 728 O O . MET A 1 92 ? -1.902 -0.009 8.002 1.00 74.94 92 MET A O 1
ATOM 732 N N . PHE A 1 93 ? -0.138 -1.275 8.571 1.00 76.19 93 PHE A N 1
ATOM 733 C CA . PHE A 1 93 ? -0.733 -2.544 8.119 1.00 76.19 93 PHE A CA 1
ATOM 734 C C . PHE A 1 93 ? -1.053 -3.506 9.258 1.00 76.19 93 PHE A C 1
ATOM 736 O O . PHE A 1 93 ? -2.060 -4.207 9.211 1.00 76.19 93 PHE A O 1
ATOM 743 N N . THR A 1 94 ? -0.236 -3.533 10.313 1.00 69.19 94 THR A N 1
ATOM 744 C CA . THR A 1 94 ? -0.494 -4.435 11.453 1.00 69.19 94 THR A CA 1
ATOM 745 C C . THR A 1 94 ? -1.403 -3.811 12.512 1.00 69.19 94 THR A C 1
ATOM 747 O O . THR A 1 94 ? -1.946 -4.508 13.375 1.00 69.19 94 THR A O 1
ATOM 750 N N . TYR A 1 95 ? -1.572 -2.487 12.471 1.00 64.19 95 TYR A N 1
ATOM 751 C CA . TYR A 1 95 ? -2.377 -1.769 13.440 1.00 64.19 95 TYR A CA 1
ATOM 752 C C . TYR A 1 95 ? -3.858 -1.991 13.150 1.00 64.19 95 TYR A C 1
ATOM 754 O O . TYR A 1 95 ? -4.430 -1.428 12.221 1.00 64.19 95 TYR A O 1
ATOM 762 N N . ASN A 1 96 ? -4.504 -2.833 13.956 1.00 65.56 96 ASN A N 1
ATOM 763 C CA . ASN A 1 96 ? -5.928 -3.098 13.811 1.00 65.56 96 ASN A CA 1
ATOM 764 C C . ASN A 1 96 ? -6.736 -1.877 14.292 1.00 65.56 96 ASN A C 1
ATOM 766 O O . ASN A 1 96 ? -7.093 -1.757 15.470 1.00 65.56 96 ASN A O 1
ATOM 770 N N . HIS A 1 97 ? -6.985 -0.954 13.363 1.00 65.25 97 HIS A N 1
ATOM 771 C CA . HIS A 1 97 ? -7.746 0.269 13.600 1.00 65.25 97 HIS A CA 1
ATOM 772 C C . HIS A 1 97 ? -9.156 -0.023 14.125 1.00 65.25 97 HIS A C 1
ATOM 774 O O . HIS A 1 97 ? -9.628 0.698 15.003 1.00 65.25 97 HIS A O 1
ATOM 780 N N . GLU A 1 98 ? -9.787 -1.110 13.674 1.00 66.75 98 GLU A N 1
ATOM 781 C CA . GLU A 1 98 ? -11.123 -1.524 14.117 1.00 66.75 98 GLU A CA 1
ATOM 782 C C . GLU A 1 98 ? -11.132 -1.902 15.600 1.00 66.75 98 GLU A C 1
ATOM 784 O O . GLU A 1 98 ? -11.956 -1.402 16.361 1.00 66.75 98 GLU A O 1
ATOM 789 N N . LYS A 1 99 ? -10.163 -2.705 16.056 1.00 72.44 99 LYS A N 1
ATOM 790 C CA . LYS A 1 99 ? -10.035 -3.084 17.473 1.00 72.44 99 LYS A CA 1
ATOM 791 C C . LYS A 1 99 ? -9.806 -1.875 18.372 1.00 72.44 99 LYS A C 1
ATOM 793 O O . LYS A 1 99 ? -10.325 -1.834 19.485 1.00 72.44 99 LYS A O 1
ATOM 798 N N . LYS A 1 100 ? -9.032 -0.885 17.914 1.00 70.94 100 LYS A N 1
ATOM 799 C CA . LYS A 1 100 ? -8.822 0.348 18.685 1.00 70.94 100 LYS A CA 1
ATOM 800 C C . LYS A 1 100 ? -10.080 1.214 18.711 1.00 70.94 100 LYS A C 1
ATOM 802 O O . LYS A 1 100 ? -10.415 1.736 19.768 1.00 70.94 100 LYS A O 1
ATOM 807 N N . ALA A 1 101 ? -10.763 1.366 17.577 1.00 75.12 101 ALA A N 1
ATOM 808 C CA . ALA A 1 101 ? -12.015 2.111 17.499 1.00 75.12 101 ALA A CA 1
ATOM 809 C C . ALA A 1 101 ? -13.086 1.483 18.400 1.00 75.12 101 ALA A C 1
ATOM 811 O O . ALA A 1 101 ? -13.715 2.201 19.170 1.00 75.12 101 ALA A O 1
ATOM 812 N N . GLN A 1 102 ? -13.210 0.152 18.384 1.00 83.12 102 GLN A N 1
ATOM 813 C CA . GLN A 1 102 ? -14.123 -0.575 19.263 1.00 83.12 102 GLN A CA 1
ATOM 814 C C . GLN A 1 102 ? -13.803 -0.321 20.734 1.00 83.12 102 GLN A C 1
ATOM 816 O O . GLN A 1 102 ? -14.695 0.031 21.491 1.00 83.12 102 GLN A O 1
ATOM 821 N N . LYS A 1 103 ? -12.523 -0.381 21.120 1.00 85.25 103 LYS A N 1
ATOM 822 C CA . LYS A 1 103 ? -12.107 -0.066 22.489 1.00 85.25 103 LYS A CA 1
ATOM 823 C C . LYS A 1 103 ? -12.551 1.339 22.931 1.00 85.25 103 LYS A C 1
ATOM 825 O O . LYS A 1 103 ? -13.010 1.495 24.054 1.00 85.25 103 LYS A O 1
ATOM 830 N N . TYR A 1 104 ? -12.423 2.351 22.068 1.00 84.44 104 TYR A N 1
ATOM 831 C CA . TYR A 1 104 ? -12.893 3.706 22.390 1.00 84.44 104 TYR A CA 1
ATOM 832 C C . TYR A 1 104 ? -14.417 3.794 22.515 1.00 84.44 104 TYR A C 1
ATOM 834 O O . TYR A 1 104 ? -14.910 4.532 23.363 1.00 84.44 104 TYR A O 1
ATOM 842 N N . ILE A 1 105 ? -15.152 3.067 21.670 1.00 87.88 105 ILE A N 1
ATOM 843 C CA . ILE A 1 105 ? -16.615 2.990 21.742 1.00 87.88 105 ILE A CA 1
ATOM 844 C C . ILE A 1 105 ? -17.034 2.341 23.065 1.00 87.88 105 ILE A C 1
ATOM 846 O O . ILE A 1 105 ? -17.865 2.903 23.771 1.00 87.88 105 ILE A O 1
ATOM 850 N N . ASP A 1 106 ? -16.403 1.225 23.436 1.00 91.38 106 ASP A N 1
ATOM 851 C CA . ASP A 1 106 ? -16.687 0.505 24.679 1.00 91.38 106 ASP A CA 1
ATOM 852 C C . ASP A 1 106 ? -16.428 1.395 25.910 1.00 91.38 106 ASP A C 1
ATOM 854 O O . ASP A 1 106 ? -17.281 1.502 26.791 1.00 91.38 106 ASP A O 1
ATOM 858 N N . GLU A 1 107 ? -15.287 2.097 25.946 1.00 92.62 107 GLU A N 1
ATOM 859 C CA . GLU A 1 107 ? -14.949 3.043 27.022 1.00 92.62 107 GLU A CA 1
ATOM 860 C C . GLU A 1 107 ? -15.977 4.190 27.129 1.00 92.62 107 GLU A C 1
ATOM 862 O O . GLU A 1 107 ? -16.382 4.565 28.232 1.00 92.62 107 GLU A O 1
ATOM 867 N N . TYR A 1 108 ? -16.438 4.730 25.995 1.00 92.50 108 TYR A N 1
ATOM 868 C CA . TYR A 1 108 ? -17.443 5.797 25.963 1.00 92.50 108 TYR A CA 1
ATOM 869 C C . TYR A 1 108 ? -18.833 5.317 26.412 1.00 92.50 108 TYR A C 1
ATOM 871 O O . TYR A 1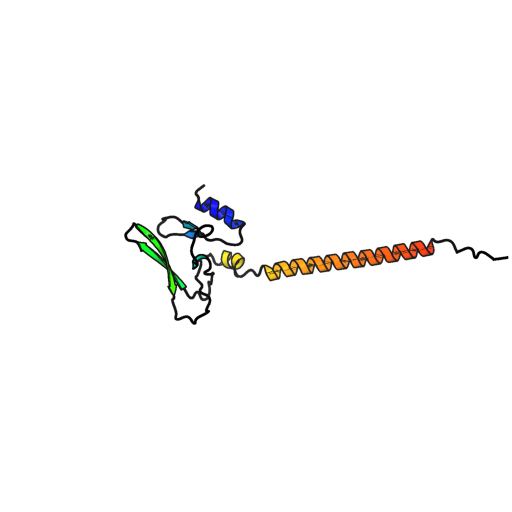 108 ? -19.536 6.026 27.141 1.00 92.50 108 TYR A O 1
ATOM 879 N N . ASP A 1 109 ? -19.230 4.109 26.012 1.00 92.38 109 ASP A N 1
ATOM 880 C CA . ASP A 1 109 ? -20.502 3.501 26.403 1.00 92.38 109 ASP A CA 1
ATOM 881 C C . ASP A 1 109 ? -20.546 3.219 27.912 1.00 92.38 109 ASP A C 1
ATOM 883 O O . ASP A 1 109 ? -21.566 3.471 28.563 1.00 92.38 109 ASP A O 1
ATOM 887 N N . GLU A 1 110 ? -19.440 2.749 28.498 1.00 94.81 110 GLU A N 1
ATOM 888 C CA . GLU A 1 110 ? -19.308 2.571 29.948 1.00 94.81 110 GLU A CA 1
ATOM 889 C C . GLU A 1 110 ? -19.457 3.900 30.705 1.00 94.81 110 GLU A C 1
ATOM 891 O O . GLU A 1 110 ? -20.216 3.979 31.680 1.00 94.81 110 GLU A O 1
ATOM 896 N N . GLU A 1 111 ? -18.802 4.966 30.233 1.00 94.50 111 GLU A N 1
ATOM 897 C CA . GLU A 1 111 ? -18.921 6.306 30.818 1.00 94.50 111 GLU A CA 1
ATOM 898 C C . GLU A 1 111 ? -20.376 6.803 30.772 1.00 94.50 111 GLU A C 1
ATOM 900 O O . GLU A 1 111 ? -20.931 7.263 31.780 1.00 94.50 111 GLU A O 1
ATOM 905 N N . CYS A 1 112 ? -21.035 6.642 29.622 1.00 89.69 112 CYS A N 1
ATOM 906 C CA . CYS A 1 112 ? -22.428 7.028 29.426 1.00 89.69 112 CYS A CA 1
ATOM 907 C C . CYS A 1 112 ? -23.375 6.275 30.378 1.00 89.69 112 CYS A C 1
ATOM 909 O O . CYS A 1 112 ? -24.260 6.886 30.992 1.00 89.69 112 CYS A O 1
ATOM 911 N N . GLN A 1 113 ? -23.166 4.970 30.579 1.00 94.94 113 GLN A N 1
ATOM 912 C CA . GLN A 1 113 ? -23.951 4.168 31.522 1.00 94.94 113 GLN A CA 1
ATOM 913 C C . GLN A 1 113 ? -23.784 4.633 32.974 1.00 94.94 113 GLN A C 1
ATOM 915 O O . GLN A 1 113 ? -24.764 4.665 33.730 1.00 94.94 113 GLN A O 1
ATOM 920 N N . GLU A 1 114 ? -22.572 4.996 33.393 1.00 94.81 114 GLU A N 1
ATOM 921 C CA . GLU A 1 114 ? -22.331 5.506 34.745 1.00 94.81 114 GLU A CA 1
ATOM 922 C C . GLU A 1 114 ? -22.999 6.866 34.971 1.00 94.81 114 GLU A C 1
ATOM 924 O O . GLU A 1 114 ? -23.680 7.063 35.989 1.00 94.81 114 GLU A O 1
ATOM 929 N N . ILE A 1 115 ? -22.925 7.767 33.987 1.00 92.75 115 ILE A N 1
ATOM 930 C CA . ILE A 1 115 ? -23.635 9.051 34.022 1.00 92.75 115 ILE A CA 1
ATOM 931 C C . ILE A 1 115 ? -25.144 8.817 34.165 1.00 92.75 115 ILE A C 1
ATOM 933 O O . ILE A 1 115 ? -25.785 9.403 35.045 1.00 92.75 115 ILE A O 1
ATOM 937 N N . GLU A 1 116 ? -25.737 7.926 33.368 1.00 93.62 116 GLU A N 1
ATOM 938 C CA . GLU A 1 116 ? -27.166 7.615 33.468 1.00 93.62 116 GLU A CA 1
ATOM 939 C C . GLU A 1 116 ? -27.558 7.043 34.837 1.00 93.62 116 GLU A C 1
ATOM 941 O O . GLU A 1 116 ? -28.573 7.449 35.424 1.00 93.62 116 GLU A O 1
ATOM 946 N N . LYS A 1 117 ? -26.758 6.118 35.384 1.00 93.94 117 LYS A N 1
ATOM 947 C CA . LYS A 1 117 ? -26.979 5.547 36.723 1.00 93.94 117 LYS A CA 1
ATOM 948 C C . LYS A 1 117 ? -26.943 6.636 37.792 1.00 93.94 117 LYS A C 1
ATOM 950 O O . LYS A 1 117 ? -27.803 6.649 38.684 1.00 93.94 117 LYS A O 1
ATOM 955 N N . GLU A 1 118 ? -25.995 7.567 37.715 1.00 94.12 118 GLU A N 1
ATOM 956 C CA . GLU A 1 118 ? -25.946 8.719 38.611 1.00 94.12 118 GLU A CA 1
ATOM 957 C C . GLU A 1 118 ? -27.186 9.607 38.490 1.00 94.12 118 GLU A C 1
ATOM 959 O O . GLU A 1 118 ? -27.780 9.974 39.512 1.00 94.12 118 GLU A O 1
ATOM 964 N N . GLN A 1 119 ? -27.608 9.935 37.267 1.00 91.62 119 GLN A N 1
ATOM 965 C CA . GLN A 1 119 ? -28.788 10.770 37.037 1.00 91.62 119 GLN A CA 1
ATOM 966 C C . GLN A 1 119 ? -30.053 10.099 37.578 1.00 91.62 119 GLN A C 1
ATOM 968 O O . GLN A 1 119 ? -30.845 10.738 38.278 1.00 91.62 119 GLN A O 1
ATOM 973 N N . ARG A 1 120 ? -30.215 8.785 37.372 1.00 91.81 120 ARG A N 1
ATOM 974 C CA . ARG A 1 120 ? -31.314 8.003 37.964 1.00 91.81 120 ARG A CA 1
ATOM 975 C C . ARG A 1 120 ? -31.304 8.081 39.490 1.00 91.81 120 ARG A C 1
ATOM 977 O O . ARG A 1 120 ? -32.351 8.336 40.091 1.00 91.81 120 ARG A O 1
ATOM 984 N N . LYS A 1 121 ? -30.142 7.924 40.137 1.00 92.25 121 LYS A N 1
ATOM 985 C CA . LYS A 1 121 ? -30.004 8.061 41.602 1.00 92.25 121 LYS A CA 1
ATOM 986 C C . LYS A 1 121 ? -30.378 9.473 42.075 1.00 92.25 121 LYS A C 1
ATOM 988 O O . LYS A 1 121 ? -31.134 9.607 43.042 1.00 92.25 121 LYS A O 1
ATOM 993 N N . LYS A 1 122 ? -29.896 10.519 41.392 1.00 90.75 122 LYS A N 1
ATOM 994 C CA . LYS A 1 122 ? -30.198 11.932 41.697 1.00 90.75 122 LYS A CA 1
ATOM 995 C C . LYS A 1 122 ? -31.697 12.225 41.556 1.00 90.75 122 LYS A C 1
ATOM 997 O O . LYS A 1 122 ? -32.300 12.775 42.479 1.00 90.75 122 LYS A O 1
ATOM 1002 N N . ASN A 1 123 ? -32.324 11.773 40.471 1.00 89.81 123 ASN A N 1
ATOM 1003 C CA . ASN A 1 123 ? -33.760 11.933 40.227 1.00 89.81 123 ASN A CA 1
ATOM 1004 C C . ASN A 1 123 ? -34.609 11.210 41.278 1.00 89.81 123 ASN A C 1
ATOM 1006 O O . ASN A 1 123 ? -35.562 11.785 41.805 1.00 89.81 123 ASN A O 1
ATOM 1010 N N . ARG A 1 124 ? -34.224 9.988 41.663 1.00 88.00 124 ARG A N 1
ATOM 1011 C CA . ARG A 1 124 ? -34.917 9.213 42.703 1.00 88.00 124 ARG A CA 1
ATOM 1012 C C . ARG A 1 124 ? -34.837 9.895 44.076 1.00 88.00 124 ARG A C 1
ATOM 1014 O O . ARG A 1 124 ? -35.847 9.968 44.776 1.00 88.00 124 ARG A O 1
ATOM 1021 N N . LYS A 1 125 ? -33.676 10.464 44.435 1.00 88.62 125 LYS A N 1
ATOM 1022 C CA . LYS A 1 125 ? -33.505 11.278 45.657 1.00 88.62 125 LYS A CA 1
ATOM 1023 C C . LYS A 1 125 ? -34.379 12.536 45.634 1.00 88.62 125 LYS A C 1
ATOM 1025 O O . LYS A 1 125 ? -35.099 12.783 46.601 1.00 88.62 125 LYS A O 1
ATOM 1030 N N . ARG A 1 126 ? -34.366 13.290 44.526 1.00 87.94 126 ARG A N 1
ATOM 1031 C CA . ARG A 1 126 ? -35.203 14.492 44.345 1.00 87.94 126 ARG A CA 1
ATOM 1032 C C . ARG A 1 126 ? -36.694 14.172 44.461 1.00 87.94 126 ARG A C 1
ATOM 1034 O O . ARG A 1 126 ? -37.420 14.884 45.148 1.00 87.94 126 ARG A O 1
ATOM 1041 N N . PHE A 1 127 ? -37.149 13.080 43.846 1.00 85.25 127 PHE A N 1
ATOM 1042 C CA . PHE A 1 127 ? -38.542 12.637 43.931 1.00 85.25 127 PHE A CA 1
ATOM 1043 C C . PHE A 1 127 ? -38.951 12.286 45.369 1.00 85.25 127 PHE A C 1
ATOM 1045 O O . PHE A 1 127 ? -39.982 12.759 45.845 1.00 85.25 127 PHE A O 1
ATOM 1052 N N . ALA A 1 128 ? -38.118 11.533 46.095 1.00 85.94 128 ALA A N 1
ATOM 1053 C CA . ALA A 1 128 ? -38.374 11.191 47.495 1.00 85.94 128 ALA A CA 1
ATOM 1054 C C . A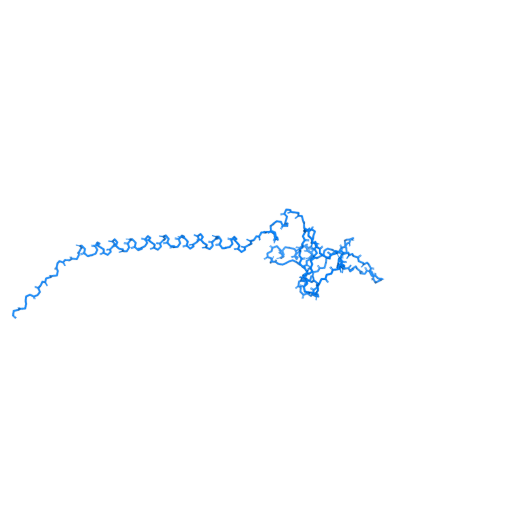LA A 1 128 ? -38.431 12.434 48.405 1.00 85.94 128 ALA A C 1
ATOM 1056 O O . ALA A 1 128 ? -39.303 12.520 49.269 1.00 85.94 128 ALA A O 1
ATOM 1057 N N . GLN A 1 129 ? -37.549 13.418 48.192 1.00 84.50 129 GLN A N 1
ATOM 1058 C CA . GLN A 1 129 ? -37.617 14.713 48.883 1.00 84.50 129 GLN A CA 1
ATOM 1059 C C . GLN A 1 129 ? -38.922 15.454 48.580 1.00 84.50 129 GLN A C 1
ATOM 1061 O O . GLN A 1 129 ? -39.555 15.969 49.499 1.00 84.50 129 GLN A O 1
ATOM 1066 N N . ARG A 1 130 ? -39.369 15.458 47.318 1.00 82.25 130 ARG A N 1
ATOM 1067 C CA . ARG A 1 130 ? -40.609 16.130 46.907 1.00 82.25 130 ARG A CA 1
ATOM 1068 C C . ARG A 1 130 ? -41.858 15.495 47.521 1.00 82.25 130 ARG A C 1
ATOM 1070 O O . ARG A 1 130 ? -42.768 16.216 47.919 1.00 82.25 130 ARG A O 1
ATOM 1077 N N . ILE A 1 131 ? -41.890 14.166 47.651 1.00 81.31 131 ILE A N 1
ATOM 1078 C CA . ILE A 1 131 ? -42.971 13.467 48.363 1.00 81.31 131 ILE A CA 1
ATOM 1079 C C . ILE A 1 131 ? -42.972 13.827 49.852 1.00 81.31 131 ILE A C 1
ATOM 1081 O O . ILE A 1 131 ? -44.029 14.138 50.390 1.00 81.31 131 ILE A O 1
ATOM 1085 N N . LYS A 1 132 ? -41.806 13.849 50.511 1.00 79.00 132 LYS A N 1
ATOM 1086 C CA . LYS A 1 132 ? -41.708 14.205 51.940 1.00 79.00 132 LYS A CA 1
ATOM 1087 C C . LYS A 1 132 ? -42.088 15.660 52.235 1.00 79.00 132 LYS A C 1
ATOM 1089 O O . LYS A 1 132 ? -42.623 15.933 53.300 1.00 79.00 132 LYS A O 1
ATOM 1094 N N . ALA A 1 133 ? -41.816 16.576 51.307 1.00 77.81 133 ALA A N 1
ATOM 1095 C CA . ALA A 1 133 ? -42.163 17.993 51.430 1.00 77.81 133 ALA A CA 1
ATOM 1096 C C . ALA A 1 133 ? -43.625 18.307 51.052 1.00 77.81 133 ALA A C 1
ATOM 1098 O O . ALA A 1 133 ? -44.067 19.444 51.207 1.00 77.81 133 ALA A O 1
ATOM 1099 N N . SER A 1 134 ? -44.379 17.331 50.529 1.00 70.88 134 SER A N 1
ATOM 1100 C CA . SER A 1 134 ? -45.774 17.546 50.139 1.00 70.88 134 SER A CA 1
ATOM 1101 C C . SER A 1 134 ? -46.677 17.554 51.380 1.00 70.88 134 SER A C 1
ATOM 1103 O O . SER A 1 134 ? -46.627 16.606 52.166 1.00 70.88 134 SER A O 1
ATOM 1105 N N . PRO A 1 135 ? -47.520 18.584 51.575 1.00 75.12 135 PRO A N 1
ATOM 1106 C CA . PRO A 1 135 ? -48.420 18.641 52.721 1.00 75.12 135 PRO A CA 1
ATOM 1107 C C . PRO A 1 135 ? -49.438 17.486 52.680 1.00 75.12 135 PRO A C 1
ATOM 1109 O O . PRO A 1 135 ? -49.815 17.034 51.592 1.00 75.12 135 PRO A O 1
ATOM 1112 N N . PRO A 1 136 ? -49.916 17.003 53.844 1.00 73.38 136 PRO A N 1
ATOM 1113 C CA . PRO A 1 136 ? -50.897 15.927 53.895 1.00 73.38 136 PRO A CA 1
ATOM 1114 C C . PRO A 1 136 ? -52.160 16.334 53.131 1.00 73.38 136 PRO A C 1
ATOM 1116 O O . PRO A 1 136 ? -52.698 17.429 53.325 1.00 73.38 136 PRO A O 1
ATOM 1119 N N . ARG A 1 137 ? -52.638 15.454 52.239 1.00 68.06 137 ARG A N 1
ATOM 1120 C CA . ARG A 1 137 ? -53.889 15.679 51.504 1.00 68.06 137 ARG A CA 1
ATOM 1121 C C . ARG A 1 137 ? -55.019 15.840 52.518 1.00 68.06 137 ARG A C 1
ATOM 1123 O O . ARG A 1 137 ? -55.379 14.879 53.194 1.00 68.06 137 ARG A O 1
ATOM 1130 N N . LYS A 1 138 ? -55.585 17.048 52.610 1.00 67.25 138 LYS A N 1
ATOM 1131 C CA . LYS A 1 138 ? -56.805 17.296 53.384 1.00 67.25 138 LYS A CA 1
ATOM 1132 C C . LYS A 1 138 ? -57.901 16.399 52.817 1.00 67.25 138 LYS A C 1
ATOM 1134 O O . LYS A 1 138 ? -58.300 16.563 51.665 1.00 67.25 138 LYS A O 1
ATOM 1139 N N . THR A 1 139 ? -58.367 15.442 53.611 1.00 65.06 139 THR A N 1
ATOM 1140 C CA . THR A 1 139 ? -59.554 14.664 53.274 1.00 65.06 139 THR A CA 1
ATOM 1141 C C . THR A 1 139 ? -60.728 15.632 53.249 1.00 65.06 139 THR A C 1
ATOM 1143 O O . THR A 1 139 ? -61.084 16.245 54.256 1.00 65.06 139 THR A O 1
ATOM 1146 N N . ARG A 1 140 ? -61.296 15.847 52.061 1.00 64.44 140 ARG A N 1
ATOM 1147 C CA . ARG A 1 140 ? -62.527 16.618 51.917 1.00 64.44 140 ARG A CA 1
ATOM 1148 C C . ARG A 1 140 ? -63.622 15.745 52.531 1.00 64.44 140 ARG A C 1
ATOM 1150 O O . ARG A 1 140 ? -64.038 14.773 51.910 1.00 64.44 140 ARG A O 1
ATOM 1157 N N . ARG A 1 141 ? -64.001 16.013 53.786 1.00 61.69 141 ARG A N 1
ATOM 1158 C CA . ARG A 1 141 ? -65.200 15.404 54.371 1.00 61.69 141 ARG A CA 1
ATOM 1159 C C . ARG A 1 141 ? -66.372 15.867 53.512 1.00 61.69 141 ARG A C 1
ATOM 1161 O O . ARG A 1 141 ? -66.619 17.066 53.412 1.00 61.69 141 ARG A O 1
ATOM 1168 N N . VAL A 1 142 ? -66.985 14.919 52.815 1.00 64.00 142 VAL A N 1
ATOM 1169 C CA . VAL A 1 142 ? -68.238 15.123 52.096 1.00 64.00 142 VAL A CA 1
ATOM 1170 C C . VAL A 1 142 ? -69.319 15.082 53.172 1.00 64.00 142 VAL A C 1
ATOM 1172 O O . VAL A 1 142 ? -69.428 14.072 53.868 1.00 64.00 142 VAL A O 1
ATOM 1175 N N . CYS A 1 143 ? -69.977 16.220 53.387 1.00 56.28 143 CYS A N 1
ATOM 1176 C CA . CYS A 1 143 ? -71.166 16.326 54.229 1.00 56.28 143 CYS A CA 1
ATOM 1177 C C . CYS A 1 143 ? -72.390 15.832 53.461 1.00 56.28 143 CYS A C 1
ATOM 1179 O O . CYS A 1 143 ? -72.412 16.045 52.226 1.00 56.28 143 CYS A O 1
#